Protein AF-A0A0D6LFL2-F1 (afdb_monomer_lite)

Sequence (159 aa):
MADELARVQQYEYRQNSNLVLQVDYNLTDRRGREEPTGEVLPLSDRVLKGMKMGDKYMRTKAPIQEQKKKRKKKADEEDFRIMSKSVIGDNTELMGSYKPRTQETKQTYEVILAFIQEAIGDQPRDILCGAADEVLAVLKSDKIREKEKKKRLNYCLDH

Secondary structure (DSSP, 8-state):
-HHHHHHHHHH-GGGT--------TTSS----TTS---------HHHHTT--TTTT---PPP---HHHHHHHHHHHHHHHHHHT--TT--TTSSS-S----SHHHHHHHHHHHHHHHHHH-S--HHHHHHHHHHHHHHHH-TTS-HHHHHHHHHHHH--

Organism: NCBI:txid53326

InterPro domains:
  IPR048863 Pre-mRNA-splicing helicase BRR2-like, plug domain [PF21188] (105-157)

Foldseek 3Di:
DVVVVVVCVVPPCVVVPPPPPPPPCVPDPDDPPPDDPPDDDDDDPVNPVVDDPCPPPDDDDDPPPPVVVVVVVVVVVVVVVVVCPPVVPCCVVLADPDDDDDPVSVVVLVVLLVVLCVQQPDDDPSVSRVLSVVLVVLVPDPVDDPVVSVVVNCVSRVD

pLDDT: mean 73.88, std 12.31, range [50.12, 92.31]

Structure (mmCIF, N/CA/C/O backbone):
data_AF-A0A0D6LFL2-F1
#
_entry.id   AF-A0A0D6LFL2-F1
#
loop_
_atom_site.group_PDB
_atom_site.id
_atom_site.type_symbol
_atom_site.label_atom_id
_atom_site.label_alt_id
_atom_site.label_comp_id
_atom_site.label_asym_id
_atom_site.label_entity_id
_atom_site.label_seq_id
_atom_site.pdbx_PDB_ins_code
_atom_site.Cartn_x
_atom_site.Cartn_y
_atom_site.Cartn_z
_atom_site.occupancy
_atom_site.B_iso_or_equiv
_atom_site.auth_seq_id
_atom_site.auth_comp_id
_atom_site.auth_asym_id
_atom_site.auth_atom_id
_atom_site.pdbx_PDB_model_num
ATOM 1 N N . MET A 1 1 ? -55.181 -7.036 57.689 1.00 60.94 1 MET A N 1
ATOM 2 C CA . MET A 1 1 ? -54.158 -7.582 58.611 1.00 60.94 1 MET A CA 1
ATOM 3 C C . MET A 1 1 ? -53.293 -8.665 57.960 1.00 60.94 1 MET A C 1
ATOM 5 O O . MET A 1 1 ? -52.086 -8.606 58.131 1.00 60.94 1 MET A O 1
ATOM 9 N N . ALA A 1 2 ? -53.844 -9.615 57.186 1.00 64.38 2 ALA A N 1
ATOM 10 C CA . ALA A 1 2 ? -53.036 -10.644 56.503 1.00 64.38 2 ALA A CA 1
ATOM 11 C C . ALA A 1 2 ? -52.149 -10.096 55.358 1.00 64.38 2 ALA A C 1
ATOM 13 O O . ALA A 1 2 ? -50.992 -10.492 55.237 1.00 64.38 2 ALA A O 1
ATOM 14 N N . ASP A 1 3 ? -52.649 -9.132 54.576 1.00 74.00 3 ASP A N 1
ATOM 15 C CA . ASP A 1 3 ? -51.909 -8.576 53.426 1.00 74.00 3 ASP A CA 1
ATOM 16 C C . ASP A 1 3 ? -50.692 -7.720 53.815 1.00 74.00 3 ASP A C 1
ATOM 18 O O . ASP A 1 3 ? -49.706 -7.650 53.082 1.00 74.00 3 ASP A O 1
ATOM 22 N N . GLU A 1 4 ? -50.724 -7.083 54.987 1.00 70.62 4 GLU A N 1
ATOM 23 C CA . GLU A 1 4 ? -49.606 -6.276 55.494 1.00 70.62 4 GLU A CA 1
ATOM 24 C C . GLU A 1 4 ? -48.437 -7.163 55.925 1.00 70.62 4 GLU A C 1
ATOM 26 O O . GLU A 1 4 ? -47.289 -6.866 55.603 1.00 70.62 4 GLU A O 1
ATOM 31 N N . LEU A 1 5 ? -48.729 -8.295 56.572 1.00 73.31 5 LEU A N 1
ATOM 32 C CA . LEU A 1 5 ? -47.728 -9.292 56.950 1.00 73.31 5 LEU A CA 1
ATOM 33 C C . LEU A 1 5 ? -47.076 -9.936 55.721 1.00 73.31 5 LEU A C 1
ATOM 35 O O . LEU A 1 5 ? -45.859 -10.104 55.699 1.00 73.31 5 LEU A O 1
ATOM 39 N N . ALA A 1 6 ? -47.856 -10.227 54.677 1.00 74.25 6 ALA A N 1
ATOM 40 C CA . ALA A 1 6 ? -47.328 -10.732 53.411 1.00 74.25 6 ALA A CA 1
ATOM 41 C C . ALA A 1 6 ? -46.412 -9.711 52.714 1.00 74.25 6 ALA A C 1
ATOM 43 O O . ALA A 1 6 ? -45.356 -10.084 52.203 1.00 74.25 6 ALA A O 1
ATOM 44 N N . ARG A 1 7 ? -46.755 -8.414 52.746 1.00 71.69 7 ARG A N 1
ATOM 45 C CA . ARG A 1 7 ? -45.862 -7.352 52.254 1.00 71.69 7 ARG A CA 1
ATOM 46 C C . ARG A 1 7 ? -44.578 -7.255 53.070 1.00 71.69 7 ARG A C 1
ATOM 48 O O . ARG A 1 7 ? -43.509 -7.141 52.483 1.00 71.69 7 ARG A O 1
ATOM 55 N N . VAL A 1 8 ? -44.665 -7.304 54.399 1.00 71.06 8 VAL A N 1
ATOM 56 C CA . VAL A 1 8 ? -43.482 -7.252 55.270 1.00 71.06 8 VAL A CA 1
ATOM 57 C C . VAL A 1 8 ? -42.557 -8.434 54.981 1.00 71.06 8 VAL A C 1
ATOM 59 O O . VAL A 1 8 ? -41.375 -8.207 54.768 1.00 71.06 8 VAL A O 1
ATOM 62 N N . GLN A 1 9 ? -43.083 -9.655 54.835 1.00 70.25 9 GLN A N 1
ATOM 63 C CA . GLN A 1 9 ? -42.281 -10.835 54.479 1.00 70.25 9 GLN A CA 1
ATOM 64 C C . GLN A 1 9 ? -41.632 -10.734 53.090 1.00 70.25 9 GLN A C 1
ATOM 66 O O . GLN A 1 9 ? -40.503 -11.179 52.910 1.00 70.25 9 GLN A O 1
ATOM 71 N N . GLN A 1 10 ? -42.306 -10.119 52.112 1.00 68.31 10 GLN A N 1
ATOM 72 C CA . GLN A 1 10 ? -41.745 -9.905 50.770 1.00 68.31 10 GLN A CA 1
ATOM 73 C C . GLN A 1 10 ? -40.582 -8.899 50.749 1.00 68.31 10 GLN A C 1
ATOM 75 O O . GLN A 1 10 ? -39.718 -8.995 49.879 1.00 68.31 10 GLN A O 1
ATOM 80 N N . TYR A 1 11 ? -40.541 -7.949 51.691 1.00 67.94 11 TYR A N 1
ATOM 81 C CA . TYR A 1 11 ? -39.466 -6.952 51.818 1.00 67.94 11 TYR A CA 1
ATOM 82 C C . TYR A 1 11 ? -38.538 -7.201 53.016 1.00 67.94 11 TYR A C 1
ATOM 84 O O . TYR A 1 11 ? -37.636 -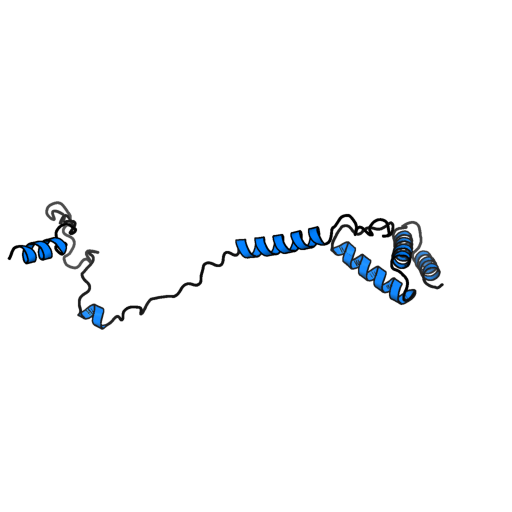6.402 53.282 1.00 67.94 11 TYR A O 1
ATOM 92 N N . GLU A 1 12 ? -38.728 -8.296 53.751 1.00 67.31 12 GLU A N 1
ATOM 93 C CA . GLU A 1 12 ? -37.862 -8.665 54.861 1.00 67.31 12 GLU A CA 1
ATOM 94 C C . GLU A 1 12 ? -36.537 -9.213 54.319 1.00 67.31 12 GLU A C 1
ATOM 96 O O . GLU A 1 12 ? -36.367 -10.396 54.038 1.00 67.31 12 GLU A O 1
ATOM 101 N N . TYR A 1 13 ? -35.523 -8.349 54.266 1.00 66.12 13 TYR A N 1
ATOM 102 C CA . TYR A 1 13 ? -34.136 -8.725 53.958 1.00 66.12 13 TYR A CA 1
ATOM 103 C C . TYR A 1 13 ? -33.462 -9.573 55.053 1.00 66.12 13 TYR A C 1
ATOM 105 O O . TYR A 1 13 ? -32.268 -9.858 54.971 1.00 66.12 13 TYR A O 1
ATOM 113 N N . ARG A 1 14 ? -34.220 -10.012 56.065 1.00 63.41 14 ARG A N 1
ATOM 114 C CA . ARG A 1 14 ? -33.755 -10.880 57.154 1.00 63.41 14 ARG A CA 1
ATOM 115 C C . ARG A 1 14 ? -33.270 -12.243 56.662 1.00 63.41 14 ARG A C 1
ATOM 117 O O . ARG A 1 14 ? -32.367 -12.806 57.262 1.00 63.41 14 ARG A O 1
ATOM 124 N N . GLN A 1 15 ? -33.828 -12.764 55.568 1.00 59.03 15 GLN A N 1
ATOM 125 C CA . GLN A 1 15 ? -33.380 -14.041 54.994 1.00 59.03 15 GLN A CA 1
ATOM 126 C C . GLN A 1 15 ? -32.087 -13.918 54.172 1.00 59.03 15 GLN A C 1
ATOM 128 O O . GLN A 1 15 ? -31.379 -14.905 54.008 1.00 59.03 15 GLN A O 1
ATOM 133 N N . ASN A 1 16 ? -31.747 -12.712 53.703 1.00 58.31 16 ASN A N 1
ATOM 134 C CA . ASN A 1 16 ? -30.515 -12.444 52.952 1.00 58.31 16 ASN A CA 1
ATOM 135 C C . ASN A 1 16 ? -29.396 -11.860 53.824 1.00 58.31 16 ASN A C 1
ATOM 137 O O . ASN A 1 16 ? -28.293 -11.617 53.328 1.00 58.31 16 ASN A O 1
ATOM 141 N N . SER A 1 17 ? -29.651 -11.610 55.112 1.00 61.41 17 SER A N 1
ATOM 142 C CA . SER A 1 17 ? -28.585 -11.259 56.039 1.00 61.41 17 SER A CA 1
ATOM 143 C C . SER A 1 17 ? -27.812 -12.528 56.368 1.00 61.41 17 SER A C 1
ATOM 145 O O . SER A 1 17 ? -28.189 -13.278 57.268 1.00 61.41 17 SER A O 1
ATOM 147 N N . ASN A 1 18 ? -26.728 -12.773 55.633 1.00 61.88 18 ASN A N 1
ATOM 148 C CA . ASN A 1 18 ? -25.698 -13.684 56.106 1.00 61.88 18 ASN A CA 1
ATOM 149 C C . ASN A 1 18 ? -25.284 -13.190 57.491 1.00 61.88 18 ASN A C 1
ATOM 151 O O . ASN A 1 18 ? -24.762 -12.081 57.627 1.00 61.88 18 ASN A O 1
ATOM 155 N N . LEU A 1 19 ? -25.571 -13.991 58.518 1.00 64.06 19 LEU A N 1
ATOM 156 C CA . LEU A 1 19 ? -25.038 -13.764 59.847 1.00 64.06 19 LEU A CA 1
ATOM 157 C C . LEU A 1 19 ? -23.521 -13.823 59.700 1.00 64.06 19 LEU A C 1
ATOM 159 O O . LEU A 1 19 ? -22.948 -14.896 59.513 1.00 64.06 19 LEU A O 1
ATOM 163 N N . VAL A 1 20 ? -22.877 -12.658 59.715 1.00 61.56 20 VAL A N 1
ATOM 164 C CA . VAL A 1 20 ? -21.434 -12.592 59.895 1.00 61.56 20 VAL A CA 1
ATOM 165 C C . VAL A 1 20 ? -21.198 -13.236 61.249 1.00 61.56 20 VAL A C 1
ATOM 167 O O . VAL A 1 20 ? -21.640 -12.706 62.268 1.00 61.56 20 VAL A O 1
ATOM 170 N N . LEU A 1 21 ? -20.603 -14.428 61.236 1.00 62.41 21 LEU A N 1
ATOM 171 C CA . LEU A 1 21 ? -20.174 -15.111 62.443 1.00 62.41 21 LEU A CA 1
ATOM 172 C C . LEU A 1 21 ? -19.284 -14.123 63.192 1.00 62.41 21 LEU A C 1
ATOM 174 O O . LEU A 1 21 ? -18.174 -13.820 62.750 1.00 62.41 21 LEU A O 1
ATOM 178 N N . GLN A 1 22 ? -19.808 -13.563 64.280 1.00 63.50 22 GLN A N 1
ATOM 179 C CA . GLN A 1 22 ? -18.979 -12.846 65.229 1.00 63.50 22 GLN A CA 1
ATOM 180 C C . GLN A 1 22 ? -17.952 -13.866 65.708 1.00 63.50 22 GLN A C 1
ATOM 182 O O . GLN A 1 22 ? -18.312 -14.944 66.177 1.00 63.50 22 GLN A O 1
ATOM 187 N N . VAL A 1 23 ? -16.677 -13.575 65.475 1.00 60.69 23 VAL A N 1
ATOM 188 C CA . VAL A 1 23 ? -15.590 -14.435 65.933 1.00 60.69 23 VAL A CA 1
ATOM 189 C C . VAL A 1 23 ? -15.667 -14.482 67.455 1.00 60.69 23 VAL A C 1
ATOM 191 O O . VAL A 1 23 ? -15.746 -13.433 68.091 1.00 60.69 23 VAL A O 1
ATOM 194 N N . ASP A 1 24 ? -15.645 -15.676 68.044 1.00 60.06 24 ASP A N 1
ATOM 195 C CA . ASP A 1 24 ? -15.580 -15.830 69.495 1.00 60.06 24 ASP A CA 1
ATOM 196 C C . ASP A 1 24 ? -14.263 -15.231 70.017 1.00 60.06 24 ASP A C 1
ATOM 198 O O . ASP A 1 24 ? -13.210 -15.872 70.027 1.00 60.06 24 ASP A O 1
ATOM 202 N N . TYR A 1 25 ? -14.323 -13.981 70.486 1.00 60.28 25 TYR A N 1
ATOM 203 C CA . TYR A 1 25 ? -13.180 -13.188 70.968 1.00 60.28 25 TYR A CA 1
ATOM 204 C C . TYR A 1 25 ? -12.495 -13.749 72.228 1.00 60.28 25 TYR A C 1
ATOM 206 O O . TYR A 1 25 ? -11.562 -13.142 72.754 1.00 60.28 25 TYR A O 1
ATOM 214 N N . ASN A 1 26 ? -12.959 -14.894 72.732 1.00 65.62 26 ASN A N 1
ATOM 215 C CA . ASN A 1 26 ? -12.316 -15.634 73.812 1.00 65.62 26 ASN A CA 1
ATOM 216 C C . ASN A 1 26 ? -11.137 -16.492 73.312 1.00 65.62 26 ASN A C 1
ATOM 218 O O . ASN A 1 26 ? -10.282 -16.837 74.122 1.00 65.62 26 ASN A O 1
ATOM 222 N N . LEU A 1 27 ? -11.079 -16.829 72.012 1.00 61.56 27 LEU A N 1
ATOM 223 C CA . LEU A 1 27 ? -10.065 -17.725 71.422 1.00 61.56 27 LEU A CA 1
ATOM 224 C C . LEU A 1 27 ? -9.082 -17.015 70.464 1.00 61.56 27 LEU A C 1
ATOM 226 O O . LEU A 1 27 ? -8.147 -17.633 69.966 1.00 61.56 27 LEU A O 1
ATOM 230 N N . THR A 1 28 ? -9.268 -15.719 70.207 1.00 57.28 28 THR A N 1
ATOM 231 C CA . THR A 1 28 ? -8.388 -14.898 69.356 1.00 57.28 28 THR A CA 1
ATOM 232 C C . THR A 1 28 ? -7.776 -13.745 70.142 1.00 57.28 28 THR A C 1
ATOM 234 O O . THR A 1 28 ? -8.441 -13.190 71.017 1.00 57.28 28 THR A O 1
ATOM 237 N N . ASP A 1 29 ? -6.554 -13.334 69.786 1.00 58.31 29 ASP A N 1
ATOM 238 C CA . ASP A 1 29 ? -5.914 -12.138 70.342 1.00 58.31 29 ASP A CA 1
ATOM 239 C C . ASP A 1 29 ? -6.859 -10.933 70.259 1.00 58.31 29 ASP A C 1
ATOM 241 O O . ASP A 1 29 ? -7.386 -10.592 69.192 1.00 58.31 29 ASP A O 1
ATOM 245 N N . ARG A 1 30 ? -7.106 -10.302 71.413 1.00 60.66 30 ARG A N 1
ATOM 246 C CA . ARG A 1 30 ? -7.916 -9.087 71.521 1.00 60.66 30 ARG A CA 1
ATOM 247 C C . ARG A 1 30 ? -7.194 -7.970 70.775 1.00 60.66 30 ARG A C 1
ATOM 249 O O . ARG A 1 30 ? -6.329 -7.307 71.340 1.00 60.66 30 ARG A O 1
ATOM 256 N N . ARG A 1 31 ? -7.553 -7.780 69.506 1.00 59.09 31 ARG A N 1
ATOM 257 C CA . ARG A 1 31 ? -7.147 -6.619 68.707 1.00 59.09 31 ARG A CA 1
ATOM 258 C C . ARG A 1 31 ? -7.438 -5.347 69.499 1.00 59.09 31 ARG A C 1
ATOM 260 O O . ARG A 1 31 ? -8.470 -5.260 70.175 1.00 59.09 31 ARG A O 1
ATOM 267 N N . GLY A 1 32 ? -6.517 -4.386 69.465 1.00 61.47 32 GLY A N 1
ATOM 268 C CA . GLY A 1 32 ? -6.696 -3.111 70.152 1.00 61.47 32 GLY A CA 1
ATOM 269 C C . GLY A 1 32 ? -8.009 -2.460 69.719 1.00 61.47 32 GLY A C 1
ATOM 270 O O . GLY A 1 32 ? -8.366 -2.498 68.545 1.00 61.47 32 GLY A O 1
ATOM 271 N N . ARG A 1 33 ? -8.737 -1.852 70.662 1.00 63.84 33 ARG A N 1
ATOM 272 C CA . ARG A 1 33 ? -10.056 -1.222 70.436 1.00 63.84 33 ARG A CA 1
ATOM 273 C C . ARG A 1 33 ? -10.066 -0.176 69.300 1.00 63.84 33 ARG A C 1
ATOM 275 O O . ARG A 1 33 ? -11.135 0.195 68.832 1.00 63.84 33 ARG A O 1
ATOM 282 N N . GLU A 1 34 ? -8.886 0.294 68.906 1.00 64.75 34 GLU A N 1
ATOM 283 C CA . GLU A 1 34 ? -8.627 1.356 67.928 1.00 64.75 34 GLU A CA 1
ATOM 284 C C . GLU A 1 34 ? -8.096 0.826 66.577 1.00 64.75 34 GLU A C 1
ATOM 286 O O . GLU A 1 34 ? -7.748 1.612 65.698 1.00 64.75 34 GLU A O 1
ATOM 291 N N . GLU A 1 35 ? -7.995 -0.493 66.381 1.00 71.81 35 GLU A N 1
ATOM 292 C CA . GLU A 1 35 ? -7.567 -1.050 65.093 1.00 71.81 35 GLU A CA 1
ATOM 293 C C . GLU A 1 35 ? -8.731 -1.055 64.084 1.00 71.81 35 GLU A C 1
ATOM 295 O O . GLU A 1 35 ? -9.828 -1.519 64.410 1.00 71.81 35 GLU A O 1
ATOM 300 N N . PRO A 1 36 ? -8.532 -0.570 62.841 1.00 74.19 36 PRO A N 1
ATOM 301 C CA . PRO A 1 36 ? -9.593 -0.539 61.843 1.00 74.19 36 PRO A CA 1
ATOM 302 C C . PRO A 1 36 ? -9.987 -1.971 61.459 1.00 74.19 36 PRO A C 1
ATOM 304 O O . PRO A 1 36 ? -9.217 -2.705 60.843 1.00 74.19 36 PRO A O 1
ATOM 307 N N . THR A 1 37 ? -11.214 -2.360 61.802 1.00 73.62 37 THR A N 1
ATOM 308 C CA . THR A 1 37 ? -11.734 -3.734 61.692 1.00 73.62 37 THR A CA 1
ATOM 309 C C . THR A 1 37 ? -11.906 -4.230 60.254 1.00 73.62 37 THR A C 1
ATOM 311 O O . THR A 1 37 ? -12.173 -5.410 60.042 1.00 73.62 37 THR A O 1
ATOM 314 N N . GLY A 1 38 ? -11.747 -3.354 59.254 1.00 78.69 38 GLY A N 1
ATOM 315 C CA . GLY A 1 38 ? -11.959 -3.681 57.839 1.00 78.69 38 GLY A CA 1
ATOM 316 C C . GLY A 1 38 ? -13.409 -4.052 57.508 1.00 78.69 38 GLY A C 1
ATOM 317 O O . GLY A 1 38 ? -13.700 -4.452 56.382 1.00 78.69 38 GLY A O 1
ATOM 318 N N . GLU A 1 39 ? -14.317 -3.924 58.476 1.00 77.81 39 GLU A N 1
ATOM 319 C CA . GLU A 1 39 ? -15.738 -4.189 58.316 1.00 77.81 39 GLU A CA 1
ATOM 320 C C . GLU A 1 39 ? -16.382 -3.085 57.470 1.00 77.81 39 GLU A C 1
ATOM 322 O O . GLU A 1 39 ? -16.064 -1.898 57.591 1.00 77.81 39 GLU A O 1
ATOM 327 N N . VAL A 1 40 ? -17.298 -3.478 56.584 1.00 81.25 40 VAL A N 1
ATOM 328 C CA . VAL A 1 40 ? -18.007 -2.531 55.720 1.00 81.25 40 VAL A CA 1
ATOM 329 C C . VAL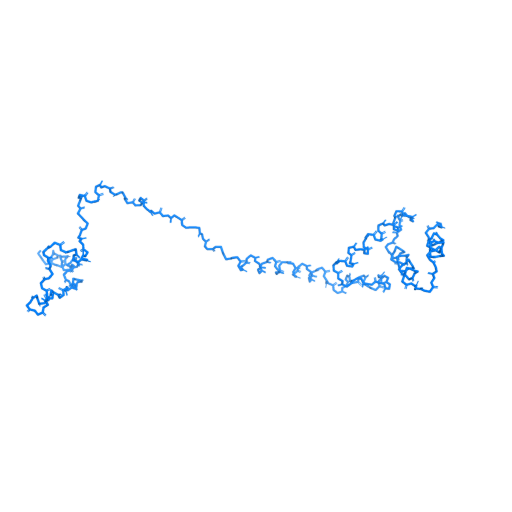 A 1 40 ? -19.065 -1.811 56.549 1.00 81.25 40 VAL A C 1
ATOM 331 O O . VAL A 1 40 ? -20.053 -2.409 56.971 1.00 81.25 40 VAL A O 1
ATOM 334 N N . LEU A 1 41 ? -18.871 -0.513 56.772 1.00 81.31 41 LEU A N 1
ATOM 335 C CA . LEU A 1 41 ? -19.837 0.322 57.480 1.00 81.31 41 LEU A CA 1
ATOM 336 C C . LEU A 1 41 ? -20.964 0.792 56.548 1.00 81.31 41 LEU A C 1
ATOM 338 O O . LEU A 1 41 ? -20.726 1.049 55.363 1.00 81.31 41 LEU A O 1
ATOM 342 N N . PRO A 1 42 ? -22.192 0.957 57.071 1.00 83.88 42 PRO A N 1
ATOM 343 C CA . PRO A 1 42 ? -23.291 1.501 56.290 1.00 83.88 42 PRO A CA 1
ATOM 344 C C . PRO A 1 42 ? -23.012 2.956 55.884 1.00 83.88 42 PRO A C 1
ATOM 346 O O . PRO A 1 42 ? -22.506 3.763 56.668 1.00 83.88 42 PRO A O 1
ATOM 349 N N . LEU A 1 43 ? -23.392 3.308 54.653 1.00 84.62 43 LEU A N 1
ATOM 350 C CA . LEU A 1 43 ? -23.344 4.684 54.156 1.00 84.62 43 LEU A CA 1
ATOM 351 C C . LEU A 1 43 ? -24.385 5.528 54.902 1.00 84.62 43 LEU A C 1
ATOM 353 O O . LEU A 1 43 ? -25.585 5.402 54.674 1.00 84.62 43 LEU A O 1
ATOM 357 N N . SER A 1 44 ? -23.920 6.380 55.812 1.00 85.44 44 SER A N 1
ATOM 358 C CA . SER A 1 44 ? -24.786 7.295 56.558 1.00 85.44 44 SER A CA 1
ATOM 359 C C . SER A 1 44 ? -25.081 8.571 55.765 1.00 85.44 44 SER A C 1
ATOM 361 O O . SER A 1 44 ? -24.299 8.987 54.907 1.00 85.44 44 SER A O 1
ATOM 363 N N . ASP A 1 45 ? -26.186 9.241 56.102 1.00 81.25 45 ASP A N 1
ATOM 364 C CA . ASP A 1 45 ? -26.623 10.498 55.473 1.00 81.25 45 ASP A CA 1
ATOM 365 C C . ASP A 1 45 ? -25.527 11.588 55.492 1.00 81.25 45 ASP A C 1
ATOM 367 O O . ASP A 1 45 ? -25.368 12.363 54.552 1.00 81.25 45 ASP A O 1
ATOM 371 N N . ARG A 1 46 ? -24.660 11.576 56.515 1.00 83.81 46 ARG A N 1
ATOM 372 C CA . ARG A 1 46 ? -23.496 12.475 56.618 1.00 83.81 46 ARG A CA 1
ATOM 373 C C . ARG A 1 46 ? -22.475 12.269 55.497 1.00 83.81 46 ARG A C 1
ATOM 375 O O . ARG A 1 46 ? -21.902 13.243 55.020 1.00 83.81 46 ARG A O 1
ATOM 382 N N . VAL A 1 47 ? -22.245 11.020 55.094 1.00 81.62 47 VAL A N 1
ATOM 383 C CA . VAL A 1 47 ? -21.298 10.661 54.028 1.00 81.62 47 VAL A CA 1
ATOM 384 C C . VAL A 1 47 ? -21.920 10.938 52.658 1.00 81.62 47 VAL A C 1
ATOM 386 O O . VAL A 1 47 ? -21.260 11.488 51.780 1.00 81.62 47 VAL A O 1
ATOM 389 N N . LEU A 1 48 ? -23.213 10.635 52.497 1.00 81.69 48 LEU A N 1
ATOM 390 C CA . LEU A 1 48 ? -23.949 10.860 51.249 1.00 81.69 48 LEU A CA 1
ATOM 391 C C . LEU A 1 48 ? -24.150 12.348 50.934 1.00 81.69 48 LEU A C 1
ATOM 393 O O . LEU A 1 48 ? -24.092 12.737 49.772 1.00 81.69 48 LEU A O 1
ATOM 397 N N . LYS A 1 49 ? -24.296 13.214 51.943 1.00 84.31 49 LYS A N 1
ATOM 398 C CA . LYS A 1 49 ? -24.437 14.666 51.737 1.00 84.31 49 LYS A CA 1
ATOM 399 C C . LYS A 1 49 ? -23.236 15.301 51.017 1.00 84.31 49 LYS A C 1
ATOM 401 O O . LYS A 1 49 ? -23.393 16.337 50.375 1.00 84.31 49 LYS A O 1
ATOM 406 N N . GLY A 1 50 ? -22.052 14.691 51.120 1.00 84.25 50 GLY A N 1
ATOM 407 C CA . GLY A 1 50 ? -20.820 15.155 50.476 1.00 84.25 50 GLY A CA 1
ATOM 408 C C . GLY A 1 50 ? -20.527 14.544 49.101 1.00 84.25 50 GLY A C 1
ATOM 409 O O . GLY A 1 50 ? -19.574 14.974 48.458 1.00 84.25 50 GLY A O 1
ATOM 410 N N . MET A 1 51 ? -21.303 13.556 48.644 1.00 83.44 51 MET A N 1
ATOM 411 C CA . MET A 1 51 ? -21.045 12.821 47.399 1.00 83.44 51 MET A CA 1
ATOM 412 C C . MET A 1 51 ? -22.307 12.790 46.540 1.00 83.44 51 MET A C 1
ATOM 414 O O . MET A 1 51 ? -23.322 12.224 46.942 1.00 83.44 51 MET A O 1
ATOM 418 N N . LYS A 1 52 ? -22.262 13.366 45.335 1.00 86.69 52 LYS A N 1
ATOM 419 C CA . LYS A 1 52 ? -23.382 13.254 44.399 1.00 86.69 52 LYS A CA 1
ATOM 420 C C . LYS A 1 52 ? -23.273 11.944 43.628 1.00 86.69 52 LYS A C 1
ATOM 422 O O . LYS A 1 52 ? -22.192 11.441 43.306 1.00 86.69 52 LYS A O 1
ATOM 427 N N . MET A 1 53 ? -24.433 11.387 43.303 1.00 88.75 53 MET A N 1
ATOM 428 C CA . MET A 1 53 ? -24.511 10.192 42.474 1.00 88.75 53 MET A CA 1
ATOM 429 C C . MET A 1 53 ? -23.922 10.492 41.092 1.00 88.75 53 MET A C 1
ATOM 431 O O . MET A 1 53 ? -24.400 11.378 40.390 1.00 88.75 53 MET A O 1
ATOM 435 N N . GLY A 1 54 ? -22.884 9.745 40.710 1.00 89.25 54 GLY A N 1
ATOM 436 C CA . GLY A 1 54 ? -22.219 9.885 39.412 1.00 89.25 54 GLY A CA 1
ATOM 437 C C . GLY A 1 54 ? -20.938 10.724 39.400 1.00 89.25 54 GLY A C 1
ATOM 438 O O . GLY A 1 54 ? -20.295 10.769 38.357 1.00 89.25 54 GLY A O 1
ATOM 439 N N . ASP A 1 55 ? -20.499 11.298 40.529 1.00 87.75 55 ASP A N 1
ATOM 440 C CA . ASP A 1 55 ? -19.305 12.171 40.583 1.00 87.75 55 ASP A CA 1
ATOM 441 C C . ASP A 1 55 ? -18.011 11.513 40.068 1.00 87.75 55 ASP A C 1
ATOM 443 O O . ASP A 1 55 ? -17.114 12.191 39.575 1.00 87.75 55 ASP A O 1
ATOM 447 N N . LYS A 1 56 ? -17.901 10.183 40.164 1.00 85.81 56 LYS A N 1
ATOM 448 C CA . LYS A 1 56 ? -16.733 9.410 39.697 1.00 85.81 56 LYS A CA 1
ATOM 449 C C . LYS A 1 56 ? -17.018 8.560 38.456 1.00 85.81 56 LYS A C 1
ATOM 451 O O . LYS A 1 56 ? -16.216 7.696 38.105 1.00 85.81 56 LYS A O 1
ATOM 456 N N . TYR A 1 57 ? -18.170 8.742 37.814 1.00 89.81 57 TYR A N 1
ATOM 457 C CA . TYR A 1 57 ? -18.524 7.947 36.644 1.00 89.81 57 TYR A CA 1
ATOM 458 C C . TYR A 1 57 ? -17.712 8.382 35.418 1.00 89.81 57 TYR A C 1
ATOM 460 O O . TYR A 1 57 ? -17.739 9.544 35.021 1.00 89.81 57 TYR A O 1
ATOM 468 N N . MET A 1 58 ? -17.027 7.430 34.780 1.00 87.75 58 MET A N 1
ATOM 469 C CA . MET A 1 58 ? -16.258 7.657 33.556 1.00 87.75 58 MET A CA 1
ATOM 470 C C . MET A 1 58 ? -16.871 6.878 32.395 1.00 87.75 58 MET A C 1
ATOM 472 O O . MET A 1 58 ? -16.988 5.654 32.443 1.00 87.75 58 MET A O 1
ATOM 476 N N . ARG A 1 59 ? -17.230 7.584 31.316 1.00 86.62 59 ARG A N 1
ATOM 477 C CA . ARG A 1 59 ? -17.727 6.954 30.088 1.00 86.62 59 ARG A CA 1
ATOM 478 C C . ARG A 1 59 ? -16.557 6.356 29.311 1.00 86.62 59 ARG A C 1
ATOM 480 O O . ARG A 1 59 ? -15.720 7.083 28.779 1.00 86.62 59 ARG A O 1
ATOM 487 N N . THR A 1 60 ? -16.515 5.035 29.202 1.00 84.06 60 THR A N 1
ATOM 488 C CA . THR A 1 60 ? -15.537 4.349 28.354 1.00 84.06 60 THR A CA 1
ATOM 489 C C . THR A 1 60 ? -15.967 4.409 26.885 1.00 84.06 60 THR A C 1
ATOM 491 O O . THR A 1 60 ? -17.156 4.394 26.553 1.00 84.06 60 THR A O 1
ATOM 494 N N . LYS A 1 61 ? -14.994 4.520 25.972 1.00 79.75 61 LYS A N 1
ATOM 495 C CA . LYS A 1 61 ? -15.242 4.323 24.536 1.00 79.75 61 LYS A CA 1
ATOM 496 C C . LYS A 1 61 ? -15.391 2.826 24.264 1.00 79.75 61 LYS A C 1
ATOM 498 O O . LYS A 1 61 ? -14.765 2.014 24.943 1.00 79.75 61 LYS A O 1
ATOM 503 N N . ALA A 1 62 ? -16.193 2.469 23.259 1.00 75.88 62 ALA A N 1
ATOM 504 C CA . ALA A 1 62 ? -16.307 1.083 22.814 1.00 75.88 62 ALA A CA 1
ATOM 505 C C . ALA A 1 62 ? -14.906 0.518 22.506 1.00 75.88 62 ALA A C 1
ATOM 507 O O . ALA A 1 62 ? -14.103 1.230 21.889 1.00 75.88 62 ALA A O 1
ATOM 508 N N . PRO A 1 63 ? -14.594 -0.724 22.925 1.00 74.38 63 PRO A N 1
ATOM 509 C CA . PRO A 1 63 ? -13.279 -1.309 22.710 1.00 74.38 63 PRO A CA 1
ATOM 510 C C . PRO A 1 63 ? -12.982 -1.316 21.211 1.00 74.38 63 PRO A C 1
ATOM 512 O O . PRO A 1 63 ? -13.688 -1.944 20.417 1.00 74.38 63 PRO A O 1
ATOM 515 N N . ILE A 1 64 ? -11.955 -0.564 20.810 1.00 67.19 64 ILE A N 1
ATOM 516 C CA . ILE A 1 64 ? -11.513 -0.498 19.422 1.00 67.19 64 ILE A CA 1
ATOM 517 C C . ILE A 1 64 ? -10.967 -1.886 19.080 1.00 67.19 64 ILE A C 1
ATOM 519 O O . ILE A 1 64 ? -9.849 -2.239 19.437 1.00 67.19 64 ILE A O 1
ATOM 523 N N . GLN A 1 65 ? -11.769 -2.695 18.386 1.00 65.62 65 GLN A N 1
ATOM 524 C CA . GLN A 1 65 ? -11.316 -3.945 17.781 1.00 65.62 65 GLN A CA 1
ATOM 525 C C . GLN A 1 65 ? -10.392 -3.605 16.602 1.00 65.62 65 GLN A C 1
ATOM 527 O O . GLN A 1 65 ? -10.796 -3.664 15.439 1.00 65.62 65 GLN A O 1
ATOM 532 N N . GLU A 1 66 ? -9.140 -3.234 16.882 1.00 60.56 66 GLU A N 1
ATOM 533 C CA . GLU A 1 66 ? -8.111 -2.983 15.861 1.00 60.56 66 GLU A CA 1
ATOM 534 C C . GLU A 1 66 ? -7.957 -4.170 14.897 1.00 60.56 66 GLU A C 1
ATOM 536 O O . GLU A 1 66 ? -7.692 -3.995 13.705 1.00 60.56 66 GLU A O 1
ATOM 541 N N . GLN A 1 67 ? -8.235 -5.383 15.382 1.00 59.66 67 GLN A N 1
ATOM 542 C CA . GLN A 1 67 ? -8.229 -6.605 14.582 1.00 59.66 67 GLN A CA 1
ATOM 543 C C . GLN A 1 67 ? -9.306 -6.611 13.481 1.00 59.66 67 GLN A C 1
ATOM 545 O O . GLN A 1 67 ? -9.053 -7.125 12.392 1.00 59.66 67 GLN A O 1
ATOM 550 N N . LYS A 1 68 ? -10.482 -5.997 13.693 1.00 60.06 68 LYS A N 1
ATOM 551 C CA . LYS A 1 68 ? -11.526 -5.936 12.651 1.00 60.06 68 LYS A CA 1
ATOM 552 C C . LYS A 1 68 ? -11.213 -4.914 11.562 1.00 60.06 68 LYS A C 1
ATOM 554 O O . LYS A 1 68 ? -11.525 -5.167 10.403 1.00 60.06 68 LYS A O 1
ATOM 559 N N . LYS A 1 69 ? -10.557 -3.795 11.892 1.00 60.62 69 LYS A N 1
ATOM 560 C CA . LYS A 1 69 ? -10.160 -2.798 10.881 1.00 60.62 69 LYS A CA 1
ATOM 561 C C . LYS A 1 69 ? -9.058 -3.320 9.953 1.00 60.62 69 LYS A C 1
ATOM 563 O O . LYS A 1 69 ? -9.131 -3.078 8.754 1.00 60.62 69 LYS A O 1
ATOM 568 N N . LYS A 1 70 ? -8.083 -4.076 10.473 1.00 59.97 70 LYS A N 1
ATOM 569 C CA . LYS A 1 70 ? -7.030 -4.696 9.644 1.00 59.97 70 LYS A CA 1
ATOM 570 C C . LYS A 1 70 ? -7.575 -5.805 8.735 1.00 59.97 70 LYS A C 1
ATOM 572 O O . LYS A 1 70 ? -7.135 -5.913 7.597 1.00 59.97 70 LYS A O 1
ATOM 577 N N . ARG A 1 71 ? -8.545 -6.599 9.209 1.00 59.78 71 ARG A N 1
ATOM 578 C CA . ARG A 1 71 ? -9.182 -7.655 8.398 1.00 59.78 71 ARG A CA 1
ATOM 579 C C . ARG A 1 71 ? -10.072 -7.095 7.288 1.00 59.78 71 ARG A C 1
ATOM 581 O O . ARG A 1 71 ? -9.995 -7.604 6.182 1.00 59.78 71 ARG A O 1
ATOM 588 N N . LYS A 1 72 ? -10.841 -6.031 7.555 1.00 60.03 72 LYS A N 1
ATOM 589 C CA . LYS A 1 72 ? -11.651 -5.368 6.517 1.00 60.03 72 LYS A CA 1
ATOM 590 C C . LYS A 1 72 ? -10.791 -4.752 5.413 1.00 60.03 72 LYS A C 1
ATOM 592 O O . LYS A 1 72 ? -11.002 -5.074 4.260 1.00 60.03 72 LYS A O 1
ATOM 597 N N . LYS A 1 73 ? -9.743 -3.994 5.768 1.00 60.28 73 LYS A N 1
ATOM 598 C CA . LYS A 1 73 ? -8.842 -3.398 4.764 1.00 60.28 73 LYS A CA 1
ATOM 599 C C . LYS A 1 73 ? -8.179 -4.431 3.845 1.00 60.28 73 LYS A C 1
ATOM 601 O O . LYS A 1 73 ? -8.062 -4.180 2.658 1.00 60.28 73 LYS A O 1
ATOM 606 N N . LYS A 1 74 ? -7.762 -5.581 4.389 1.00 59.62 74 LYS A N 1
ATOM 607 C CA . LYS A 1 74 ? -7.179 -6.659 3.576 1.00 59.62 74 LYS A CA 1
ATOM 608 C C . LYS A 1 74 ? -8.217 -7.356 2.696 1.00 59.62 74 LYS A C 1
ATOM 610 O O . LYS A 1 74 ? -7.901 -7.664 1.562 1.00 59.62 74 LYS A O 1
ATOM 615 N N . ALA A 1 75 ? -9.430 -7.597 3.196 1.00 59.97 75 ALA A N 1
ATOM 616 C CA . ALA A 1 75 ? -10.492 -8.192 2.384 1.00 59.97 75 ALA A CA 1
ATOM 617 C C . ALA A 1 75 ? -10.879 -7.271 1.215 1.00 59.97 75 ALA A C 1
ATOM 619 O O . ALA A 1 75 ? -10.899 -7.721 0.080 1.00 59.97 75 ALA A O 1
ATOM 620 N N . ASP A 1 76 ? -11.045 -5.970 1.476 1.00 60.19 76 ASP A N 1
ATOM 621 C CA . ASP A 1 76 ? -11.392 -4.993 0.439 1.00 60.19 76 ASP A CA 1
ATOM 622 C C . ASP A 1 76 ? -10.283 -4.864 -0.636 1.00 60.19 76 ASP A C 1
ATOM 624 O O . ASP A 1 76 ? -10.587 -4.736 -1.819 1.00 60.19 76 ASP A O 1
ATOM 628 N N . GLU A 1 77 ? -8.995 -4.935 -0.262 1.00 59.44 77 GLU A N 1
ATOM 629 C CA . GLU A 1 77 ? -7.871 -4.924 -1.221 1.00 59.44 77 GLU A CA 1
ATOM 630 C C . GLU A 1 77 ? -7.778 -6.204 -2.068 1.00 59.44 77 GLU A C 1
ATOM 632 O O . GLU A 1 77 ? -7.484 -6.131 -3.265 1.00 59.44 77 GLU A O 1
ATOM 637 N N . GLU A 1 78 ? -8.007 -7.373 -1.467 1.00 59.50 78 GLU A N 1
ATOM 638 C CA . GLU A 1 78 ? -7.960 -8.657 -2.176 1.00 59.50 78 GLU A CA 1
ATOM 639 C C . GLU A 1 78 ? -9.185 -8.833 -3.087 1.00 59.50 78 GLU A C 1
ATOM 641 O O . GLU A 1 78 ? -9.033 -9.227 -4.243 1.00 59.50 78 GLU A O 1
ATOM 646 N N . ASP A 1 79 ? -10.379 -8.440 -2.638 1.00 58.09 79 ASP A N 1
ATOM 647 C CA . ASP A 1 79 ? -11.609 -8.513 -3.435 1.00 58.09 79 ASP A CA 1
ATOM 648 C C . ASP A 1 79 ? -11.554 -7.558 -4.640 1.00 58.09 79 ASP A C 1
ATOM 650 O O . ASP A 1 79 ? -11.955 -7.924 -5.748 1.00 58.09 79 ASP A O 1
ATOM 654 N N . PHE A 1 80 ? -10.961 -6.366 -4.483 1.00 57.97 80 PHE A N 1
ATOM 655 C CA . PHE A 1 80 ? -10.733 -5.439 -5.599 1.00 57.97 80 PHE A CA 1
ATOM 656 C C . PHE A 1 80 ? -9.671 -5.964 -6.580 1.00 57.97 80 PHE A C 1
ATOM 658 O O . PHE A 1 80 ? -9.795 -5.786 -7.795 1.00 57.97 80 PHE A O 1
ATOM 665 N N . ARG A 1 81 ? -8.638 -6.663 -6.085 1.00 58.19 81 ARG A N 1
ATOM 666 C CA . ARG A 1 81 ? -7.630 -7.336 -6.925 1.00 58.19 81 ARG A CA 1
ATOM 667 C C . ARG A 1 81 ? -8.195 -8.520 -7.697 1.00 58.19 81 ARG A C 1
ATOM 669 O O . ARG A 1 81 ? -7.745 -8.758 -8.810 1.00 58.19 81 ARG A O 1
ATOM 676 N N . ILE A 1 82 ? -9.134 -9.267 -7.125 1.00 58.34 82 ILE A N 1
ATOM 677 C CA . ILE A 1 82 ? -9.749 -10.430 -7.776 1.00 58.34 82 ILE A CA 1
ATOM 678 C C . ILE A 1 82 ? -10.800 -9.977 -8.800 1.00 58.34 82 ILE A C 1
ATOM 680 O O . ILE A 1 82 ? -10.800 -10.477 -9.920 1.00 58.34 82 ILE A O 1
ATOM 684 N N . MET A 1 83 ? -11.611 -8.960 -8.486 1.00 52.72 83 MET A N 1
ATOM 685 C CA . MET A 1 83 ? -12.571 -8.368 -9.434 1.00 52.72 83 MET A CA 1
ATOM 686 C C . MET A 1 83 ? -11.898 -7.679 -10.632 1.00 52.72 83 MET A C 1
ATOM 688 O O . MET A 1 83 ? -12.431 -7.708 -11.739 1.00 52.72 83 MET A O 1
ATOM 692 N N . SER A 1 84 ? -10.710 -7.094 -10.440 1.00 55.22 84 SER A N 1
ATOM 693 C CA . SER A 1 84 ? -9.896 -6.531 -11.533 1.00 55.22 84 SER A CA 1
ATOM 694 C C . SER A 1 84 ? -9.034 -7.568 -12.265 1.00 55.22 84 SER A C 1
ATOM 696 O O . SER A 1 84 ? -8.527 -7.275 -13.344 1.00 55.22 84 SER A O 1
ATOM 698 N N . LYS A 1 85 ? -8.908 -8.790 -11.729 1.00 54.06 85 LYS A N 1
ATOM 699 C CA . LYS A 1 85 ? -8.279 -9.958 -12.370 1.00 54.06 85 LYS A CA 1
ATOM 700 C C . LYS A 1 85 ? -9.330 -10.931 -12.902 1.00 54.06 85 LYS A C 1
ATOM 702 O O . LYS A 1 85 ? -9.223 -12.147 -12.733 1.00 54.06 85 LYS A O 1
ATOM 707 N N . SER A 1 86 ? -10.358 -10.411 -13.566 1.00 51.06 86 SER A N 1
ATOM 708 C CA . SER A 1 86 ? -11.099 -11.257 -14.494 1.00 51.06 86 SER A CA 1
ATOM 709 C C . SER A 1 86 ? -10.111 -11.725 -15.569 1.00 51.06 86 SER A C 1
ATOM 711 O O . SER A 1 86 ? -9.447 -10.922 -16.214 1.00 51.06 86 SER A O 1
ATOM 713 N N . VAL A 1 87 ? -9.987 -13.043 -15.713 1.00 55.84 87 VAL A N 1
ATOM 714 C CA . VAL A 1 87 ? -9.021 -13.787 -16.552 1.00 55.84 87 VAL A CA 1
ATOM 715 C C . VAL A 1 87 ? -9.018 -13.366 -18.037 1.00 55.84 87 VAL A C 1
ATOM 717 O O . VAL A 1 87 ? -8.141 -13.752 -18.795 1.00 55.84 87 VAL A O 1
ATOM 720 N N . ILE A 1 88 ? -9.970 -12.530 -18.452 1.00 55.03 88 ILE A N 1
ATOM 721 C CA . ILE A 1 88 ? -10.125 -11.992 -19.809 1.00 55.03 88 ILE A CA 1
ATOM 722 C C . ILE A 1 88 ? -9.365 -10.658 -19.995 1.00 55.03 88 ILE A C 1
ATOM 724 O O . ILE A 1 88 ? -9.095 -10.259 -21.120 1.00 55.03 88 ILE A O 1
ATOM 728 N N . GLY A 1 89 ? -8.991 -9.967 -18.910 1.00 50.12 89 GLY A N 1
ATOM 729 C CA . GLY A 1 89 ? -8.271 -8.685 -18.943 1.00 50.12 89 GLY A CA 1
ATOM 730 C C . GLY A 1 89 ? -6.752 -8.807 -18.819 1.00 50.12 89 GLY A C 1
ATOM 731 O O . GLY A 1 89 ? -6.063 -7.801 -18.632 1.00 50.12 89 GLY A O 1
ATOM 732 N N . ASP A 1 90 ? -6.223 -10.027 -18.890 1.00 51.16 90 ASP A N 1
ATOM 733 C CA . ASP A 1 90 ? -4.793 -10.286 -18.905 1.00 51.16 90 ASP A CA 1
ATOM 734 C C . ASP A 1 90 ? -4.245 -9.890 -20.290 1.00 51.16 90 ASP A C 1
ATOM 736 O O . ASP A 1 90 ? -3.869 -10.709 -21.120 1.00 51.16 90 ASP A O 1
ATOM 740 N N . ASN A 1 91 ? -4.101 -8.578 -20.508 1.00 53.03 91 ASN A N 1
ATOM 741 C CA . ASN A 1 91 ? -3.212 -7.976 -21.514 1.00 53.03 91 ASN A CA 1
ATOM 742 C C . ASN A 1 91 ? -1.726 -8.328 -21.239 1.00 53.03 91 ASN A C 1
ATOM 744 O O . ASN A 1 91 ? -0.813 -7.583 -21.588 1.00 53.03 91 ASN A O 1
ATOM 748 N N . THR A 1 92 ? -1.468 -9.425 -20.525 1.00 54.66 92 THR A N 1
ATOM 749 C CA . THR A 1 92 ? -0.164 -9.982 -20.184 1.00 54.66 92 THR A CA 1
ATOM 750 C C . THR A 1 92 ? 0.469 -10.691 -21.373 1.00 54.66 92 THR A C 1
ATOM 752 O O . THR A 1 92 ? 1.690 -10.777 -21.398 1.00 54.66 92 THR A O 1
ATOM 755 N N . GLU A 1 93 ? -0.314 -11.123 -22.365 1.00 53.00 93 GLU A N 1
ATOM 756 C CA . GLU A 1 93 ? 0.209 -11.625 -23.646 1.00 53.00 93 GLU A CA 1
ATOM 757 C C . GLU A 1 93 ? 0.676 -10.499 -24.582 1.00 53.00 93 GLU A C 1
ATOM 759 O O . GLU A 1 93 ? 1.518 -10.730 -25.444 1.00 53.00 93 GLU A O 1
ATOM 764 N N . LEU A 1 94 ? 0.189 -9.268 -24.377 1.00 54.31 94 LEU A N 1
ATOM 765 C CA . LEU A 1 94 ? 0.575 -8.081 -25.153 1.00 54.31 94 LEU A CA 1
ATOM 766 C C . LEU A 1 94 ? 1.691 -7.260 -24.482 1.00 54.31 94 LEU A C 1
ATOM 768 O O . LEU A 1 94 ? 2.130 -6.238 -24.997 1.00 54.31 94 LEU A O 1
ATOM 772 N N . MET A 1 95 ? 2.147 -7.678 -23.300 1.00 57.94 95 MET A N 1
ATOM 773 C CA . MET A 1 95 ? 3.172 -6.968 -22.542 1.00 57.94 95 MET A CA 1
ATOM 774 C C . MET A 1 95 ? 4.530 -7.611 -22.813 1.00 57.94 95 MET A C 1
ATOM 776 O O . MET A 1 95 ? 4.641 -8.832 -22.751 1.00 57.94 95 MET A O 1
ATOM 780 N N . GLY A 1 96 ? 5.530 -6.781 -23.118 1.00 61.06 96 GLY A N 1
ATOM 781 C CA . GLY A 1 96 ? 6.879 -7.182 -23.524 1.00 61.06 96 GLY A CA 1
ATOM 782 C C . GLY A 1 96 ? 7.564 -8.235 -22.643 1.00 61.06 96 GLY A C 1
ATOM 783 O O . GLY A 1 96 ? 7.103 -8.634 -21.572 1.00 61.06 96 GLY A O 1
ATOM 784 N N . SER A 1 97 ? 8.722 -8.691 -23.108 1.00 71.00 97 SER A N 1
ATOM 785 C CA . SER A 1 97 ? 9.470 -9.815 -22.536 1.00 71.00 97 SER A CA 1
ATOM 786 C C . SER A 1 97 ? 9.886 -9.590 -21.076 1.00 71.00 97 SER A C 1
ATOM 788 O O . SER A 1 97 ? 10.142 -10.557 -20.349 1.00 71.00 97 SER A O 1
ATOM 790 N N . TYR A 1 98 ? 9.951 -8.338 -20.611 1.00 81.12 98 TYR A N 1
ATOM 791 C CA . TYR A 1 98 ? 10.250 -8.017 -19.220 1.00 81.12 98 TYR A CA 1
ATOM 792 C C . TYR A 1 98 ? 8.995 -7.802 -18.356 1.00 81.12 98 TYR A C 1
ATOM 794 O O . TYR A 1 98 ? 8.254 -6.832 -18.502 1.00 81.12 98 TYR A O 1
ATOM 802 N N . LYS A 1 99 ? 8.810 -8.677 -17.354 1.00 81.56 99 LYS A N 1
ATOM 803 C CA . LYS A 1 99 ? 7.724 -8.589 -16.363 1.00 81.56 99 LYS A CA 1
ATOM 804 C C . LYS A 1 99 ? 8.272 -8.296 -14.955 1.00 81.56 99 LYS A C 1
ATOM 806 O O . LYS A 1 99 ? 8.864 -9.201 -14.350 1.00 81.56 99 LYS A O 1
ATOM 811 N N . PRO A 1 100 ? 8.065 -7.088 -14.389 1.00 82.31 100 PRO A N 1
ATOM 812 C CA . PRO A 1 100 ? 8.509 -6.773 -13.032 1.00 82.31 100 PRO A CA 1
ATOM 813 C C . PRO A 1 100 ? 7.760 -7.631 -12.000 1.00 82.31 100 PRO A C 1
ATOM 815 O O . PRO A 1 100 ? 6.538 -7.779 -12.062 1.00 82.31 100 PRO A O 1
ATOM 818 N N . ARG A 1 101 ? 8.499 -8.228 -11.052 1.00 81.25 101 ARG A N 1
ATOM 819 C CA . ARG A 1 101 ? 7.954 -9.173 -10.052 1.00 81.25 101 ARG A CA 1
ATOM 820 C C . ARG A 1 101 ? 7.719 -8.548 -8.677 1.00 81.25 101 ARG A C 1
ATOM 822 O O . ARG A 1 101 ? 6.828 -9.000 -7.963 1.00 81.25 101 ARG A O 1
ATOM 829 N N . THR A 1 102 ? 8.495 -7.535 -8.294 1.00 90.88 102 THR A N 1
ATOM 830 C CA . THR A 1 102 ? 8.354 -6.829 -7.007 1.00 90.88 102 THR A CA 1
ATOM 831 C C . THR A 1 102 ? 7.801 -5.422 -7.214 1.00 90.88 102 THR A C 1
ATOM 833 O O . THR A 1 102 ? 7.931 -4.850 -8.297 1.00 90.88 102 THR A O 1
ATOM 836 N N . GLN A 1 103 ? 7.204 -4.838 -6.170 1.00 86.06 103 GLN A N 1
ATOM 837 C CA . GLN A 1 103 ? 6.659 -3.477 -6.231 1.00 86.06 103 GLN A CA 1
ATOM 838 C C . GLN A 1 103 ? 7.744 -2.433 -6.529 1.00 86.06 103 GLN A C 1
ATOM 840 O O . GLN A 1 103 ? 7.516 -1.535 -7.331 1.00 86.06 103 GLN A O 1
ATOM 845 N N . GLU A 1 104 ? 8.936 -2.606 -5.962 1.00 89.25 104 GLU A N 1
ATOM 846 C CA . GLU A 1 104 ? 10.089 -1.741 -6.224 1.00 89.25 104 GLU A CA 1
ATOM 847 C C . GLU A 1 104 ? 10.524 -1.821 -7.693 1.00 89.25 104 GLU A C 1
ATOM 849 O O . GLU A 1 104 ? 10.654 -0.795 -8.353 1.00 89.25 104 GLU A O 1
ATOM 854 N N . THR A 1 105 ? 10.649 -3.035 -8.252 1.00 88.88 105 THR A N 1
ATOM 855 C CA . THR A 1 105 ? 11.008 -3.206 -9.676 1.00 88.88 105 THR A CA 1
ATOM 856 C C . THR A 1 105 ? 9.939 -2.684 -10.629 1.00 88.88 105 THR A C 1
ATOM 858 O O . THR A 1 105 ? 10.245 -2.299 -11.753 1.00 88.88 105 THR A O 1
ATOM 861 N N . LYS A 1 106 ? 8.673 -2.658 -10.197 1.00 87.88 106 LYS A N 1
ATOM 862 C CA . LYS A 1 106 ? 7.590 -2.075 -10.986 1.00 87.88 106 LYS A CA 1
ATOM 863 C C . LYS A 1 106 ? 7.724 -0.555 -11.052 1.00 87.88 106 LYS A C 1
ATOM 865 O O . LYS A 1 106 ? 7.619 0.003 -12.136 1.00 87.88 106 LYS A O 1
ATOM 870 N N . GLN A 1 107 ? 8.007 0.091 -9.922 1.00 89.94 107 GLN A N 1
ATOM 871 C CA . GLN A 1 107 ? 8.210 1.541 -9.867 1.00 89.94 107 GLN A CA 1
ATOM 872 C C . GLN A 1 107 ? 9.406 1.975 -10.716 1.00 89.94 107 GLN A C 1
ATOM 874 O O . GLN A 1 107 ? 9.310 2.940 -11.465 1.00 89.94 107 GLN A O 1
ATOM 879 N N . THR A 1 108 ? 10.524 1.245 -10.659 1.00 90.88 108 THR A N 1
ATOM 880 C CA . THR A 1 108 ? 11.688 1.573 -11.496 1.00 90.88 108 THR A CA 1
ATOM 881 C C . THR A 1 108 ? 11.401 1.373 -12.981 1.00 90.88 108 THR A C 1
ATOM 883 O O . THR A 1 108 ? 11.816 2.193 -13.795 1.00 90.88 108 THR A O 1
ATOM 886 N N . TYR A 1 109 ? 10.654 0.328 -13.343 1.00 89.88 109 TYR A N 1
ATOM 887 C CA . TYR A 1 109 ? 10.229 0.102 -14.723 1.00 89.88 109 TYR A CA 1
ATOM 888 C C . TYR A 1 109 ? 9.285 1.204 -15.233 1.00 89.88 109 TYR A C 1
ATOM 890 O O . TYR A 1 109 ? 9.426 1.646 -16.367 1.00 89.88 109 TYR A O 1
ATOM 898 N N . GLU A 1 110 ? 8.380 1.714 -14.391 1.00 88.88 110 GLU A N 1
ATOM 899 C CA . GLU A 1 110 ? 7.522 2.864 -14.722 1.00 88.88 110 GLU A CA 1
ATOM 900 C C . GLU A 1 110 ? 8.338 4.141 -14.974 1.00 88.88 110 GLU A C 1
ATOM 902 O O . GLU A 1 110 ? 8.057 4.869 -15.923 1.00 88.88 110 GLU A O 1
ATOM 907 N N . VAL A 1 111 ? 9.393 4.381 -14.189 1.00 92.31 111 VAL A N 1
ATOM 908 C CA . VAL A 1 111 ? 10.311 5.511 -14.417 1.00 92.31 111 VAL A CA 1
ATOM 909 C C . VAL A 1 111 ? 11.049 5.373 -15.753 1.00 92.31 111 VAL A C 1
ATOM 911 O O . VAL A 1 111 ? 11.178 6.351 -16.486 1.00 92.31 111 VAL A O 1
ATOM 914 N N . ILE A 1 112 ? 11.505 4.166 -16.100 1.00 88.94 112 ILE A N 1
ATOM 915 C CA . ILE A 1 112 ? 12.162 3.903 -17.391 1.00 88.94 112 ILE A CA 1
ATOM 916 C C . ILE A 1 112 ? 11.191 4.149 -18.553 1.00 88.94 112 ILE A C 1
ATOM 918 O O . ILE A 1 112 ? 11.565 4.790 -19.532 1.00 88.94 112 ILE A O 1
ATOM 922 N N . LEU A 1 113 ? 9.942 3.690 -18.437 1.00 88.56 113 LEU A N 1
ATOM 923 C CA . LEU A 1 113 ? 8.915 3.932 -19.453 1.00 88.56 113 LEU A CA 1
ATOM 924 C C . LEU A 1 113 ? 8.624 5.425 -19.639 1.00 88.56 113 LEU A C 1
ATOM 926 O O . LEU A 1 113 ? 8.499 5.868 -20.776 1.00 88.56 113 LEU A O 1
ATOM 930 N N . ALA A 1 114 ? 8.570 6.204 -18.554 1.00 89.44 114 ALA A N 1
ATOM 931 C CA . ALA A 1 114 ? 8.372 7.651 -18.632 1.00 89.44 114 ALA A CA 1
ATOM 932 C C . ALA A 1 114 ? 9.513 8.353 -19.390 1.00 89.44 114 ALA A C 1
ATOM 934 O O . ALA A 1 114 ? 9.255 9.223 -20.216 1.00 89.44 114 ALA A O 1
ATOM 935 N N . PHE A 1 115 ? 10.764 7.934 -19.169 1.00 88.56 115 PHE A N 1
ATOM 936 C CA . PHE A 1 115 ? 11.919 8.479 -19.891 1.00 88.56 115 PHE A CA 1
ATOM 937 C C . PHE A 1 115 ? 11.867 8.168 -21.395 1.00 88.56 115 PHE A C 1
ATOM 939 O O . PHE A 1 115 ? 12.187 9.012 -22.227 1.00 88.56 115 PHE A O 1
ATOM 946 N N . ILE A 1 116 ? 11.436 6.956 -21.754 1.00 87.81 116 ILE A N 1
ATOM 947 C CA . ILE A 1 116 ? 11.280 6.548 -23.157 1.00 87.81 116 ILE A CA 1
ATOM 948 C C . ILE A 1 116 ? 10.122 7.307 -23.816 1.00 87.81 116 ILE A C 1
ATOM 950 O O . ILE A 1 116 ? 10.250 7.729 -24.962 1.00 87.81 116 ILE A O 1
ATOM 954 N N . GLN A 1 117 ? 9.020 7.523 -23.095 1.00 87.69 117 GLN A N 1
ATOM 955 C CA . GLN A 1 117 ? 7.896 8.320 -23.587 1.00 87.69 117 GLN A CA 1
ATOM 956 C C . GLN A 1 117 ? 8.302 9.780 -23.842 1.00 87.69 117 GLN A C 1
ATOM 958 O O . GLN A 1 117 ? 7.871 10.364 -24.830 1.00 87.69 117 GLN A O 1
ATOM 963 N N . GLU A 1 118 ? 9.161 10.363 -23.002 1.00 87.81 118 GLU A N 1
ATOM 964 C CA . GLU A 1 118 ? 9.707 11.707 -23.236 1.00 87.81 118 GLU A CA 1
ATOM 965 C C . GLU A 1 118 ? 10.608 11.762 -24.484 1.00 87.81 118 GLU A C 1
ATO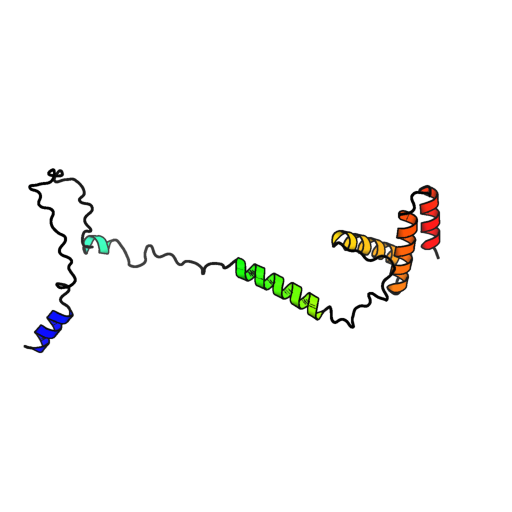M 967 O O . GLU A 1 118 ? 10.592 12.756 -25.206 1.00 87.81 118 GLU A O 1
ATOM 972 N N . ALA A 1 119 ? 11.357 10.690 -24.766 1.00 84.75 119 ALA A N 1
ATOM 973 C CA . ALA A 1 119 ? 12.280 10.626 -25.900 1.00 84.75 119 ALA A CA 1
ATOM 974 C C . ALA A 1 119 ? 11.593 10.355 -27.254 1.00 84.75 119 ALA A C 1
ATOM 976 O O . ALA A 1 119 ? 11.934 10.998 -28.242 1.00 84.75 119 ALA A O 1
ATOM 977 N N . ILE A 1 120 ? 10.640 9.415 -27.310 1.00 81.75 120 ILE A N 1
ATOM 978 C CA . ILE A 1 120 ? 9.998 8.946 -28.559 1.00 81.75 120 ILE A CA 1
ATOM 979 C C . ILE A 1 120 ? 8.632 9.631 -28.798 1.00 81.75 120 ILE A C 1
ATOM 981 O O . ILE A 1 120 ? 8.105 9.638 -29.913 1.00 81.75 120 ILE A O 1
ATOM 985 N N . GLY A 1 121 ? 8.047 10.245 -27.765 1.00 82.31 121 GLY A N 1
ATOM 986 C CA . GLY A 1 121 ? 6.728 10.880 -27.812 1.00 82.31 121 GLY A CA 1
ATOM 987 C C . GLY A 1 121 ? 5.567 9.907 -27.567 1.00 82.31 121 GLY A C 1
ATOM 988 O O . GLY A 1 121 ? 5.740 8.810 -27.032 1.00 82.31 121 GLY A O 1
ATOM 989 N N . ASP A 1 122 ? 4.352 10.316 -27.947 1.00 82.06 122 ASP A N 1
ATOM 990 C CA . ASP A 1 122 ? 3.127 9.541 -27.708 1.00 82.06 122 ASP A CA 1
ATOM 991 C C . ASP A 1 122 ? 3.025 8.330 -28.650 1.00 82.06 122 ASP A C 1
ATOM 993 O O . ASP A 1 122 ? 2.483 8.398 -29.754 1.00 82.06 122 ASP A O 1
ATOM 997 N N . GLN A 1 123 ? 3.551 7.199 -28.177 1.00 84.56 123 GLN A N 1
ATOM 998 C CA . GLN A 1 123 ? 3.481 5.890 -28.824 1.00 84.56 123 GLN A CA 1
ATOM 999 C C . GLN A 1 123 ? 2.566 4.925 -28.054 1.00 84.56 123 GLN A C 1
ATOM 1001 O O . GLN A 1 123 ? 2.413 5.042 -26.833 1.00 84.56 123 GLN A O 1
ATOM 1006 N N . PRO A 1 124 ? 1.966 3.926 -28.732 1.00 86.25 124 PRO A N 1
ATOM 1007 C CA . PRO A 1 124 ? 1.222 2.871 -28.059 1.00 86.25 124 PRO A CA 1
ATOM 1008 C C . PRO A 1 124 ? 2.124 2.068 -27.112 1.00 86.25 124 PRO A C 1
ATOM 1010 O O . PRO A 1 124 ? 3.327 1.898 -27.330 1.00 86.25 124 PRO A O 1
ATOM 1013 N N . ARG A 1 125 ? 1.509 1.530 -26.053 1.00 82.25 125 ARG A N 1
ATOM 1014 C CA . ARG A 1 125 ? 2.205 0.861 -24.945 1.00 82.25 125 ARG A CA 1
ATOM 1015 C C . ARG A 1 125 ? 3.077 -0.318 -25.383 1.00 82.25 125 ARG A C 1
ATOM 1017 O O . ARG A 1 125 ? 4.110 -0.555 -24.767 1.00 82.25 125 ARG A O 1
ATOM 1024 N N . ASP A 1 126 ? 2.693 -1.012 -26.445 1.00 83.62 126 ASP A N 1
ATOM 1025 C CA . ASP A 1 126 ? 3.420 -2.181 -26.946 1.00 83.62 126 ASP A CA 1
ATOM 1026 C C . ASP A 1 126 ? 4.797 -1.786 -27.507 1.00 83.62 126 ASP A C 1
ATOM 1028 O O . ASP A 1 126 ? 5.791 -2.465 -27.251 1.00 83.62 126 ASP A O 1
ATOM 1032 N N . ILE A 1 127 ? 4.883 -0.630 -28.180 1.00 85.19 127 ILE A N 1
ATOM 1033 C CA . ILE A 1 127 ? 6.138 -0.076 -28.712 1.00 85.19 127 ILE A CA 1
ATOM 1034 C C . ILE A 1 127 ? 7.020 0.434 -27.568 1.00 85.19 127 ILE A C 1
ATOM 1036 O O . ILE A 1 127 ? 8.218 0.162 -27.549 1.00 85.19 127 ILE A O 1
ATOM 1040 N N . LEU A 1 128 ? 6.431 1.104 -26.571 1.00 86.81 128 LEU A N 1
ATOM 1041 C CA . LEU A 1 128 ? 7.161 1.558 -25.380 1.00 86.81 128 LEU A CA 1
ATOM 1042 C C . LEU A 1 128 ? 7.743 0.381 -24.585 1.00 86.81 128 LEU A C 1
ATOM 1044 O O . LEU A 1 128 ? 8.890 0.440 -24.142 1.00 86.81 128 LEU A O 1
ATOM 1048 N N . CYS A 1 129 ? 6.978 -0.705 -24.428 1.00 86.69 129 CYS A N 1
ATOM 1049 C CA . CYS A 1 129 ? 7.467 -1.931 -23.804 1.00 86.69 129 CYS A CA 1
ATOM 1050 C C . CYS A 1 129 ? 8.591 -2.581 -24.626 1.00 86.69 129 CYS A C 1
ATOM 1052 O O . CYS A 1 129 ? 9.587 -2.995 -24.036 1.00 86.69 129 CYS A O 1
ATOM 1054 N N . GLY A 1 130 ? 8.477 -2.618 -25.959 1.00 86.81 130 GLY A N 1
ATOM 1055 C CA . GLY A 1 130 ? 9.539 -3.112 -26.843 1.00 86.81 130 GLY A CA 1
ATOM 1056 C C . GLY A 1 130 ? 10.837 -2.303 -26.731 1.00 86.81 130 GLY A C 1
ATOM 1057 O O . GLY A 1 130 ? 11.903 -2.874 -26.511 1.00 86.81 130 GLY A O 1
ATOM 1058 N N . ALA A 1 131 ? 10.746 -0.971 -26.773 1.00 87.12 131 ALA A N 1
ATOM 1059 C CA . ALA A 1 131 ? 11.894 -0.082 -26.594 1.00 87.12 131 ALA A CA 1
ATOM 1060 C C . ALA A 1 131 ? 12.529 -0.231 -25.199 1.00 87.12 131 ALA A C 1
ATOM 1062 O O . ALA A 1 131 ? 13.753 -0.277 -25.061 1.00 87.12 131 ALA A O 1
ATOM 1063 N N . ALA A 1 132 ? 11.712 -0.368 -24.150 1.00 88.56 132 ALA A N 1
ATOM 1064 C CA . ALA A 1 132 ? 12.207 -0.609 -22.797 1.00 88.56 132 ALA A CA 1
ATOM 1065 C C . ALA A 1 132 ? 12.975 -1.934 -22.690 1.00 88.56 132 ALA A C 1
ATOM 1067 O O . ALA A 1 132 ? 14.003 -1.992 -22.012 1.00 88.56 132 ALA A O 1
ATOM 1068 N N . ASP A 1 133 ? 12.519 -2.980 -23.377 1.00 86.94 133 ASP A N 1
ATOM 1069 C CA . ASP A 1 133 ? 13.195 -4.277 -23.404 1.00 86.94 133 ASP A CA 1
ATOM 1070 C C . ASP A 1 133 ? 14.553 -4.199 -24.118 1.00 86.94 133 ASP A C 1
ATOM 1072 O O . ASP A 1 133 ? 15.541 -4.744 -23.615 1.00 86.94 133 ASP A O 1
ATOM 1076 N N . GLU A 1 134 ? 14.642 -3.477 -25.238 1.00 85.94 134 GLU A N 1
ATOM 1077 C CA . GLU A 1 134 ? 15.908 -3.243 -25.943 1.00 85.94 134 GLU A CA 1
ATOM 1078 C C . GLU A 1 134 ? 16.904 -2.460 -25.076 1.00 85.94 134 GLU A C 1
ATOM 1080 O O . GLU A 1 134 ? 18.069 -2.856 -24.938 1.00 85.94 134 GLU A O 1
ATOM 1085 N N . VAL A 1 135 ? 16.438 -1.404 -24.402 1.00 87.62 135 VAL A N 1
ATOM 1086 C CA . VAL A 1 135 ? 17.249 -0.624 -23.457 1.00 87.62 135 VAL A CA 1
ATOM 1087 C C . VAL A 1 135 ? 17.748 -1.505 -22.308 1.00 87.62 135 VAL A C 1
ATOM 1089 O O . VAL A 1 135 ? 18.943 -1.502 -21.994 1.00 87.62 135 VAL A O 1
ATOM 1092 N N . LEU A 1 136 ? 16.873 -2.310 -21.700 1.00 87.69 136 LEU A N 1
ATOM 1093 C CA . LEU A 1 136 ? 17.250 -3.227 -20.623 1.00 87.69 136 LEU A CA 1
ATOM 1094 C C . LEU A 1 136 ? 18.242 -4.297 -21.099 1.00 87.69 136 LEU A C 1
ATOM 1096 O O . LEU A 1 136 ? 19.180 -4.622 -20.366 1.00 87.69 136 LEU A O 1
ATOM 1100 N N . ALA A 1 137 ? 18.092 -4.813 -22.320 1.00 86.69 137 ALA A N 1
ATOM 1101 C CA . ALA A 1 137 ? 19.017 -5.777 -22.907 1.00 86.69 137 ALA A CA 1
ATOM 1102 C C . ALA A 1 137 ? 20.419 -5.177 -23.119 1.00 86.69 137 ALA A C 1
ATOM 1104 O O . ALA A 1 137 ? 21.422 -5.812 -22.774 1.00 86.69 137 ALA A O 1
ATOM 1105 N N . VAL A 1 138 ? 20.511 -3.936 -23.614 1.00 85.94 138 VAL A N 1
ATOM 1106 C CA . VAL A 1 138 ? 21.795 -3.229 -23.770 1.00 85.94 138 VAL A CA 1
ATOM 1107 C C . VAL A 1 138 ? 22.429 -2.946 -22.408 1.00 85.94 138 VAL A C 1
ATOM 1109 O O . VAL A 1 138 ? 23.622 -3.211 -22.222 1.00 85.94 138 VAL A O 1
ATOM 1112 N N . LEU A 1 139 ? 21.653 -2.460 -21.436 1.00 84.94 139 LEU A N 1
ATOM 1113 C CA . LEU A 1 139 ? 22.161 -2.145 -20.099 1.00 84.94 139 LEU A CA 1
ATOM 1114 C C . LEU A 1 139 ? 22.681 -3.391 -19.377 1.00 84.94 139 LEU A C 1
ATOM 1116 O O . LEU A 1 139 ? 23.783 -3.344 -18.823 1.00 84.94 139 LEU A O 1
ATOM 1120 N N . LYS A 1 140 ? 21.951 -4.510 -19.467 1.00 87.06 140 LYS A N 1
ATOM 1121 C CA . LYS A 1 140 ? 22.299 -5.794 -18.839 1.00 87.06 140 LYS A CA 1
ATOM 1122 C C . LYS A 1 140 ? 23.493 -6.502 -19.493 1.00 87.06 140 LYS A C 1
ATOM 1124 O O . LYS A 1 140 ? 24.048 -7.429 -18.916 1.00 87.06 140 LYS A O 1
ATOM 1129 N N . SER A 1 141 ? 23.900 -6.111 -20.700 1.00 84.12 141 SER A N 1
ATOM 1130 C CA . SER A 1 141 ? 25.053 -6.727 -21.364 1.00 84.12 141 SER A CA 1
ATOM 1131 C C . SE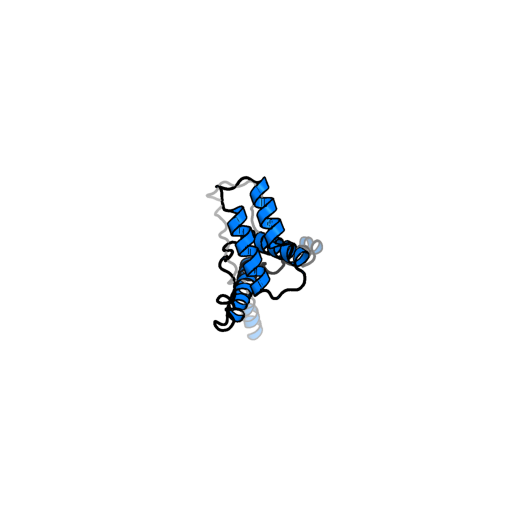R A 1 141 ? 26.385 -6.252 -20.753 1.00 84.12 141 SER A C 1
ATOM 1133 O O . SER A 1 141 ? 26.817 -5.122 -20.956 1.00 84.12 141 SER A O 1
ATOM 1135 N N . ASP A 1 142 ? 27.086 -7.112 -20.014 1.00 75.69 142 ASP A N 1
ATOM 1136 C CA . ASP A 1 142 ? 28.344 -6.737 -19.327 1.00 75.69 142 ASP A CA 1
ATOM 1137 C C . ASP A 1 142 ? 29.574 -6.695 -20.248 1.00 75.69 142 ASP A C 1
ATOM 1139 O O . ASP A 1 142 ? 30.635 -6.198 -19.882 1.00 75.69 142 ASP A O 1
ATOM 1143 N N . LYS A 1 143 ? 29.439 -7.203 -21.476 1.00 74.75 143 LYS A N 1
ATOM 1144 C CA . LYS A 1 143 ? 30.544 -7.325 -22.441 1.00 74.75 143 LYS A CA 1
ATOM 1145 C C . LYS A 1 143 ? 30.872 -6.019 -23.175 1.00 74.75 143 LYS A C 1
ATOM 1147 O O . LYS A 1 143 ? 31.866 -5.962 -23.890 1.00 74.75 143 LYS A O 1
ATOM 1152 N N . ILE A 1 144 ? 30.028 -4.995 -23.044 1.00 75.12 144 ILE A N 1
ATOM 1153 C CA . ILE A 1 144 ? 30.097 -3.761 -23.837 1.00 75.12 144 ILE A CA 1
ATOM 1154 C C . ILE A 1 144 ? 30.593 -2.609 -22.966 1.00 75.12 144 ILE A C 1
ATOM 1156 O O . ILE A 1 144 ? 30.126 -2.407 -21.846 1.00 75.12 144 ILE A O 1
ATOM 1160 N N . ARG A 1 145 ? 31.507 -1.804 -23.509 1.00 79.75 145 ARG A N 1
ATOM 1161 C CA . ARG A 1 145 ? 32.015 -0.602 -22.844 1.00 79.75 145 ARG A CA 1
ATOM 1162 C C . ARG A 1 145 ? 30.921 0.469 -22.753 1.00 79.75 145 ARG A C 1
ATOM 1164 O O . ARG A 1 145 ? 30.179 0.685 -23.706 1.00 79.75 145 ARG A O 1
ATOM 1171 N N . GLU A 1 146 ? 30.866 1.216 -21.652 1.00 78.56 146 GLU A N 1
ATOM 1172 C CA . GLU A 1 146 ? 29.822 2.233 -21.398 1.00 78.56 146 GLU A CA 1
ATOM 1173 C C . GLU A 1 146 ? 29.661 3.265 -22.529 1.00 78.56 146 GLU A C 1
ATOM 1175 O O . GLU A 1 146 ? 28.547 3.663 -22.869 1.00 78.56 146 GLU A O 1
ATOM 1180 N N . LYS A 1 147 ? 30.766 3.648 -23.185 1.00 79.19 147 LYS A N 1
ATOM 1181 C CA . LYS A 1 147 ? 30.747 4.567 -24.338 1.00 79.19 147 LYS A CA 1
ATOM 1182 C C . LYS A 1 147 ? 29.987 3.999 -25.541 1.00 79.19 147 LYS A C 1
ATOM 1184 O O . LYS A 1 147 ? 29.359 4.752 -26.277 1.00 79.19 147 LYS A O 1
ATOM 1189 N N . GLU A 1 148 ? 30.056 2.690 -25.752 1.00 80.06 148 GLU A N 1
ATOM 1190 C CA . GLU A 1 148 ? 29.346 2.002 -26.832 1.00 80.06 148 GLU A CA 1
ATOM 1191 C C . GLU A 1 148 ? 27.893 1.726 -26.454 1.00 80.06 148 GLU A C 1
ATOM 1193 O O . GLU A 1 148 ? 27.022 1.874 -27.307 1.00 80.06 148 GLU A O 1
ATOM 1198 N N . LYS A 1 149 ? 27.611 1.429 -25.176 1.00 82.75 149 LYS A N 1
ATOM 1199 C CA . LYS A 1 149 ? 26.233 1.338 -24.665 1.00 82.75 149 LYS A CA 1
ATOM 1200 C C . LYS A 1 149 ? 25.472 2.637 -24.911 1.00 82.75 149 LYS A C 1
ATOM 1202 O O . LYS A 1 149 ? 24.387 2.594 -25.473 1.00 82.75 149 LYS A O 1
ATOM 1207 N N . LYS A 1 150 ? 26.073 3.790 -24.589 1.00 82.00 150 LYS A N 1
AT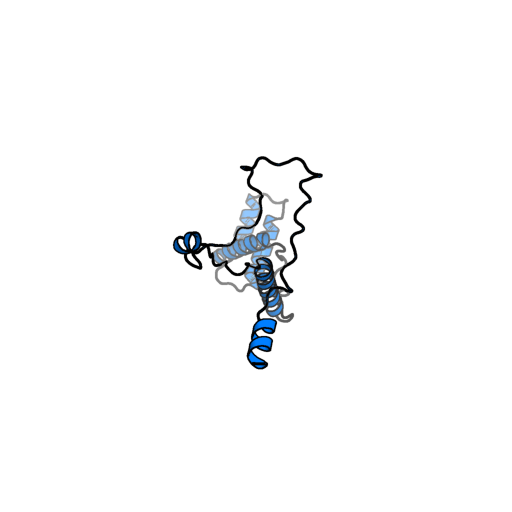OM 1208 C CA . LYS A 1 150 ? 25.455 5.101 -24.835 1.00 82.00 150 LYS A CA 1
ATOM 1209 C C . LYS A 1 150 ? 25.193 5.352 -26.321 1.00 82.00 150 LYS A C 1
ATOM 1211 O O . LYS A 1 150 ? 24.116 5.803 -26.675 1.00 82.00 150 LYS A O 1
ATOM 1216 N N . LYS A 1 151 ? 26.146 5.021 -27.201 1.00 83.19 151 LYS A N 1
ATOM 1217 C CA . LYS A 1 151 ? 25.947 5.152 -28.656 1.00 83.19 151 LYS A CA 1
ATOM 1218 C C . LYS A 1 151 ? 24.807 4.271 -29.169 1.00 83.19 151 LYS A C 1
ATOM 1220 O O . LYS A 1 151 ? 24.023 4.735 -29.984 1.00 83.19 151 LYS A O 1
ATOM 1225 N N . ARG A 1 152 ? 24.715 3.025 -28.694 1.00 77.38 152 ARG A N 1
ATOM 1226 C CA . ARG A 1 152 ? 23.632 2.099 -29.066 1.00 77.38 152 ARG A CA 1
ATOM 1227 C C . ARG A 1 152 ? 22.275 2.559 -28.544 1.00 77.38 152 ARG A C 1
ATOM 1229 O O . ARG A 1 152 ? 21.293 2.440 -29.257 1.00 77.38 152 ARG A O 1
ATOM 1236 N N . LEU A 1 153 ? 22.239 3.090 -27.326 1.00 83.56 153 LEU A N 1
ATOM 1237 C CA . LEU A 1 153 ? 21.016 3.586 -26.703 1.00 83.56 153 LEU A CA 1
ATOM 1238 C C . LEU A 1 153 ? 20.519 4.848 -27.418 1.00 83.56 153 LEU A C 1
ATOM 1240 O O . LEU A 1 153 ? 19.354 4.912 -27.779 1.00 83.56 153 LEU A O 1
ATOM 1244 N N . ASN A 1 154 ? 21.419 5.785 -27.730 1.00 82.25 154 ASN A N 1
ATOM 1245 C CA . ASN A 1 154 ? 21.086 6.945 -28.554 1.00 82.25 154 ASN A CA 1
ATOM 1246 C C . ASN A 1 154 ? 20.573 6.522 -29.934 1.00 82.25 154 ASN A C 1
ATOM 1248 O O . ASN A 1 154 ? 19.538 6.997 -30.351 1.00 82.25 154 ASN A O 1
ATOM 1252 N N . TYR A 1 155 ? 21.220 5.564 -30.605 1.00 80.19 155 TYR A N 1
ATOM 1253 C CA . TYR A 1 155 ? 20.730 5.057 -31.894 1.00 80.19 155 TYR A CA 1
ATOM 1254 C C . TYR A 1 155 ? 19.327 4.423 -31.816 1.00 80.19 155 TYR A C 1
ATOM 1256 O O . TYR A 1 155 ? 18.581 4.460 -32.784 1.00 80.19 155 TYR A O 1
ATOM 1264 N N . CYS A 1 156 ? 18.969 3.835 -30.673 1.00 73.31 156 CYS A N 1
ATOM 1265 C CA . CYS A 1 156 ? 17.657 3.233 -30.445 1.00 73.31 156 CYS A CA 1
ATOM 1266 C C . CYS A 1 156 ? 16.559 4.271 -30.147 1.00 73.31 156 CYS A C 1
ATOM 1268 O O . CYS A 1 156 ? 15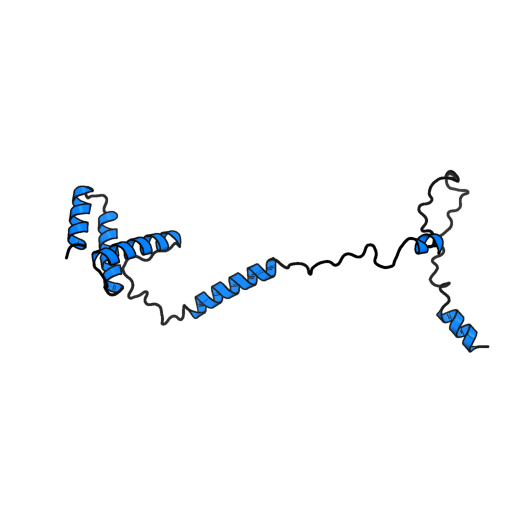.391 4.005 -30.415 1.00 73.31 156 CYS A O 1
ATOM 1270 N N . LEU A 1 157 ? 16.920 5.414 -29.555 1.00 75.31 157 LEU A N 1
ATOM 1271 C CA . LEU A 1 157 ? 15.980 6.475 -29.174 1.00 75.31 157 LEU A CA 1
ATOM 1272 C C . LEU A 1 157 ? 15.900 7.611 -30.205 1.00 75.31 157 LEU A C 1
ATOM 1274 O O . LEU A 1 157 ? 14.855 8.238 -30.324 1.00 75.31 157 LEU A O 1
ATOM 1278 N N . ASP A 1 158 ? 16.982 7.867 -30.940 1.00 69.12 158 ASP A N 1
ATOM 1279 C CA . ASP A 1 158 ? 17.080 8.904 -31.965 1.00 69.12 158 ASP A CA 1
ATOM 1280 C C . ASP A 1 158 ? 16.664 8.315 -33.326 1.00 69.12 158 ASP A C 1
ATOM 1282 O O . ASP A 1 158 ? 17.518 7.975 -34.153 1.00 69.12 158 ASP A O 1
ATOM 1286 N N . HIS A 1 159 ? 15.355 8.175 -33.555 1.00 55.06 159 HIS A N 1
ATOM 1287 C CA . HIS A 1 159 ? 14.793 7.814 -34.859 1.00 55.06 159 HIS A CA 1
ATOM 1288 C C . HIS A 1 159 ? 13.616 8.698 -35.264 1.00 55.06 159 HIS A C 1
ATOM 1290 O O . HIS A 1 159 ? 12.797 9.045 -34.386 1.00 55.06 159 HIS A O 1
#

Radius of gyration: 42.38 Å; chains: 1; bounding box: 86×33×109 Å